Protein AF-A0A2G9ZQ16-F1 (afdb_monomer_lite)

Foldseek 3Di:
DDDPPDDDDDPPDDDDDDDDDDPPDADDQDCPDPNCSVAQQFAFPDDDDPPDDDDGDTDRAQAEDALVPDDHDPPQDPVSSVVNQVRSVVRVHHYDDDD

Radius of gyration: 20.49 Å; chains: 1; bounding box: 47×31×56 Å

Sequence (99 aa):
MVNDTGADFIVGDSFTIAVAAGSNKVVALDLTAVNGAQDAYGIMIAAYGDTGDVQGVAIVRDAQIEATYLTWPSGFTTDQKNAALAQLATQHIVQRYDA

Structure (mmCIF, N/CA/C/O backbone):
data_AF-A0A2G9ZQ16-F1
#
_entry.id   AF-A0A2G9ZQ16-F1
#
loop_
_atom_site.group_PDB
_atom_site.id
_atom_site.type_symbol
_atom_site.label_atom_id
_atom_site.label_alt_id
_atom_site.label_comp_id
_atom_site.label_asym_id
_atom_site.label_entity_id
_atom_site.label_seq_id
_atom_site.pdbx_PDB_ins_code
_atom_site.Cartn_x
_atom_site.Cartn_y
_atom_site.Cartn_z
_atom_site.occupancy
_atom_site.B_iso_or_equiv
_atom_site.auth_seq_id
_atom_site.auth_comp_id
_atom_site.auth_asym_id
_atom_site.auth_atom_id
_atom_site.pdbx_PDB_model_num
ATOM 1 N N . MET A 1 1 ? 8.963 20.369 -41.266 1.00 55.38 1 MET A N 1
ATOM 2 C CA . MET A 1 1 ? 9.222 18.921 -41.141 1.00 55.38 1 MET A CA 1
ATOM 3 C C . MET A 1 1 ? 10.349 18.790 -40.143 1.00 55.38 1 MET A C 1
ATOM 5 O O . MET A 1 1 ? 11.345 19.477 -40.322 1.00 55.38 1 MET A O 1
ATOM 9 N N . VAL A 1 2 ? 10.152 18.058 -39.049 1.00 65.81 2 VAL A N 1
ATOM 10 C CA . VAL A 1 2 ? 11.252 17.776 -38.115 1.00 65.81 2 VAL A CA 1
ATOM 11 C C . VAL A 1 2 ? 12.201 16.839 -38.859 1.00 65.81 2 VAL A C 1
ATOM 13 O O . VAL A 1 2 ? 11.736 15.846 -39.414 1.00 65.81 2 VAL A O 1
ATOM 16 N N . ASN A 1 3 ? 13.474 17.209 -38.991 1.00 61.44 3 ASN A N 1
ATOM 17 C CA . ASN A 1 3 ? 14.461 16.344 -39.621 1.00 61.44 3 ASN A CA 1
ATOM 18 C C . ASN A 1 3 ? 14.918 15.306 -38.592 1.00 61.44 3 ASN A C 1
ATOM 20 O O . ASN A 1 3 ? 15.390 15.658 -37.517 1.00 61.44 3 ASN A O 1
ATOM 24 N N . ASP A 1 4 ? 14.766 14.030 -38.919 1.00 79.06 4 ASP A N 1
ATOM 25 C CA . ASP A 1 4 ? 15.416 12.958 -38.178 1.00 79.06 4 ASP A CA 1
ATOM 26 C C . ASP A 1 4 ? 16.724 12.639 -38.902 1.00 79.06 4 ASP A C 1
ATOM 28 O O . ASP A 1 4 ? 16.736 12.012 -39.958 1.00 79.06 4 ASP A O 1
ATOM 32 N N . THR A 1 5 ? 17.818 13.237 -38.433 1.00 72.62 5 THR A N 1
ATOM 33 C CA . THR A 1 5 ? 19.157 13.065 -39.022 1.00 72.62 5 THR A CA 1
ATOM 34 C C . THR A 1 5 ? 20.001 12.054 -38.248 1.00 72.62 5 THR A C 1
ATOM 36 O O . THR A 1 5 ? 21.222 12.035 -38.409 1.00 72.62 5 THR A O 1
ATOM 39 N N . GLY A 1 6 ? 19.379 11.268 -37.367 1.00 75.00 6 GLY A N 1
ATOM 40 C CA . GLY A 1 6 ? 20.025 10.166 -36.663 1.00 75.00 6 GLY A CA 1
ATOM 41 C C . GLY A 1 6 ? 20.075 8.899 -37.512 1.00 75.00 6 GLY A C 1
ATOM 42 O O . GLY A 1 6 ? 19.356 8.761 -38.497 1.00 75.00 6 GLY A O 1
ATOM 43 N N . ALA A 1 7 ? 20.947 7.965 -37.136 1.00 74.62 7 ALA A N 1
ATOM 44 C CA . ALA A 1 7 ? 20.777 6.588 -37.577 1.00 74.62 7 ALA A CA 1
ATOM 45 C C . ALA A 1 7 ? 19.590 5.990 -36.806 1.00 74.62 7 ALA A C 1
ATOM 47 O O . ALA A 1 7 ? 19.609 5.996 -35.573 1.00 74.62 7 ALA A O 1
ATOM 48 N N . ASP A 1 8 ? 18.583 5.501 -37.529 1.00 82.50 8 ASP A N 1
ATOM 49 C CA . ASP A 1 8 ? 17.472 4.729 -36.963 1.00 82.50 8 ASP A CA 1
ATOM 50 C C . ASP A 1 8 ? 17.986 3.453 -36.277 1.00 82.50 8 ASP A C 1
ATOM 52 O O . ASP A 1 8 ? 19.114 3.020 -36.521 1.00 82.50 8 ASP A O 1
ATOM 56 N N . PHE A 1 9 ? 17.145 2.804 -35.464 1.00 84.31 9 PHE A N 1
ATOM 57 C CA . PHE A 1 9 ? 17.449 1.463 -34.956 1.00 84.31 9 PHE A CA 1
ATOM 58 C C . PHE A 1 9 ? 17.707 0.512 -36.130 1.00 84.31 9 PHE A C 1
ATOM 60 O O . PHE A 1 9 ? 16.818 0.263 -36.949 1.00 84.31 9 PHE A O 1
ATOM 67 N N . ILE A 1 10 ? 18.921 -0.026 -36.211 1.00 86.81 10 ILE A N 1
ATOM 68 C CA . ILE A 1 10 ? 19.322 -0.936 -37.282 1.00 86.81 10 ILE A CA 1
ATOM 69 C C . ILE A 1 10 ? 19.280 -2.389 -36.812 1.00 86.81 10 ILE A C 1
ATOM 71 O O . ILE A 1 10 ? 19.330 -2.711 -35.624 1.00 86.81 10 ILE A O 1
ATOM 75 N N . VAL A 1 11 ? 19.190 -3.307 -37.775 1.00 84.12 11 VAL A N 1
ATOM 76 C CA . VAL A 1 11 ? 19.253 -4.747 -37.500 1.00 84.12 11 VAL A CA 1
ATOM 77 C C . VAL A 1 11 ? 20.582 -5.073 -36.816 1.00 84.12 11 VAL A C 1
ATOM 79 O O . VAL A 1 11 ? 21.646 -4.855 -37.390 1.00 84.12 11 VAL A O 1
ATOM 82 N N . GLY A 1 12 ? 20.504 -5.633 -35.609 1.00 87.50 12 GLY A N 1
ATOM 83 C CA . GLY A 1 12 ? 21.668 -5.965 -34.784 1.00 87.50 12 GLY A CA 1
ATOM 84 C C . GLY A 1 12 ? 21.844 -5.068 -33.559 1.00 87.50 12 GLY A C 1
ATOM 85 O O . GLY A 1 12 ? 22.628 -5.425 -32.682 1.00 87.50 12 GLY A O 1
ATOM 86 N N . ASP A 1 13 ? 21.088 -3.972 -33.448 1.00 91.12 13 ASP A N 1
ATOM 87 C CA . ASP A 1 13 ? 21.066 -3.173 -32.226 1.00 91.12 13 ASP A CA 1
ATOM 88 C C . ASP A 1 13 ? 20.452 -3.967 -31.071 1.00 91.12 13 ASP A C 1
ATOM 90 O O . ASP A 1 13 ? 19.404 -4.608 -31.194 1.00 91.12 13 ASP A O 1
ATOM 94 N N . SER A 1 14 ? 21.106 -3.902 -29.914 1.00 89.75 14 SER A N 1
ATOM 95 C CA . SER A 1 14 ? 20.579 -4.454 -28.671 1.00 89.75 14 SER A CA 1
ATOM 96 C C . SER A 1 14 ? 20.725 -3.438 -27.552 1.00 89.75 14 SER A C 1
ATOM 98 O O . SER A 1 14 ? 21.789 -2.845 -27.372 1.00 89.75 14 SER A O 1
ATOM 100 N N . PHE A 1 15 ? 19.661 -3.275 -26.773 1.00 88.44 15 PHE A N 1
ATOM 101 C CA . PHE A 1 15 ? 19.665 -2.469 -25.561 1.00 88.44 15 PHE A CA 1
ATOM 102 C C . PHE A 1 15 ? 19.673 -3.405 -24.363 1.00 88.44 15 PHE A C 1
ATOM 104 O O . PHE A 1 15 ? 18.783 -4.240 -24.209 1.00 88.44 15 PHE A O 1
ATOM 111 N N . THR A 1 16 ? 20.681 -3.268 -23.504 1.00 91.69 16 THR A N 1
ATOM 112 C CA . THR A 1 16 ? 20.701 -3.972 -22.221 1.00 91.69 16 THR A CA 1
ATOM 113 C C . THR A 1 16 ? 20.145 -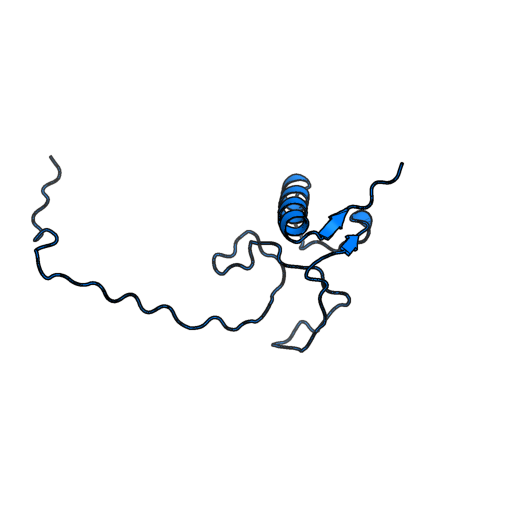3.046 -21.155 1.00 91.69 16 THR A C 1
ATOM 115 O O . THR A 1 16 ? 20.758 -2.031 -20.830 1.00 91.69 16 THR A O 1
ATOM 118 N N . ILE A 1 17 ? 18.987 -3.401 -20.606 1.00 90.00 17 ILE A N 1
ATOM 119 C CA . ILE A 1 17 ? 18.383 -2.688 -19.482 1.00 90.00 17 ILE A CA 1
ATOM 120 C C . ILE A 1 17 ? 18.681 -3.474 -18.210 1.00 90.00 17 ILE A C 1
ATOM 122 O O . ILE A 1 17 ? 18.182 -4.582 -18.018 1.00 90.00 17 ILE A O 1
ATOM 126 N N . ALA A 1 18 ? 19.517 -2.906 -17.344 1.00 91.31 18 ALA A N 1
ATOM 127 C CA . ALA A 1 18 ? 19.799 -3.491 -16.043 1.00 91.31 18 ALA A CA 1
ATOM 128 C C . ALA A 1 18 ? 18.644 -3.187 -15.080 1.00 91.31 18 ALA A C 1
ATOM 130 O O . ALA A 1 18 ? 18.405 -2.032 -14.732 1.00 91.31 18 ALA A O 1
ATOM 131 N N . VAL A 1 19 ? 17.950 -4.231 -14.625 1.00 87.06 19 VAL A N 1
ATOM 132 C CA . VAL A 1 19 ? 16.966 -4.135 -13.542 1.00 87.06 19 VAL A CA 1
ATOM 133 C C . VAL A 1 19 ? 17.644 -4.605 -12.262 1.00 87.06 19 VAL A C 1
ATOM 135 O O . VAL A 1 19 ? 17.914 -5.793 -12.090 1.00 87.06 19 VAL A O 1
ATOM 138 N N . ALA A 1 20 ? 17.976 -3.664 -11.381 1.00 86.94 20 ALA A N 1
ATOM 139 C CA . ALA A 1 20 ? 18.535 -4.000 -10.079 1.00 86.94 20 ALA A CA 1
ATOM 140 C C . ALA A 1 20 ? 17.492 -4.735 -9.222 1.00 86.94 20 ALA A C 1
ATOM 142 O O . ALA A 1 20 ? 16.294 -4.458 -9.307 1.00 86.94 20 ALA A O 1
ATOM 143 N N . ALA A 1 21 ? 17.951 -5.654 -8.371 1.00 85.25 21 ALA A N 1
ATOM 144 C CA . ALA A 1 21 ? 17.076 -6.283 -7.391 1.00 85.25 21 ALA A CA 1
ATOM 145 C C . ALA A 1 21 ? 16.511 -5.220 -6.434 1.00 85.25 21 ALA A C 1
ATOM 147 O O . ALA A 1 21 ? 17.250 -4.374 -5.924 1.00 85.25 21 ALA A O 1
ATOM 148 N N . GLY A 1 22 ? 15.201 -5.274 -6.190 1.00 83.06 22 GLY A N 1
ATOM 149 C CA . GLY A 1 22 ? 14.553 -4.424 -5.197 1.00 83.06 22 GLY A CA 1
ATOM 150 C C . GLY A 1 22 ? 15.061 -4.718 -3.784 1.00 83.06 22 GLY A C 1
ATOM 151 O O . GLY A 1 22 ? 15.545 -5.810 -3.487 1.00 83.06 22 GLY A O 1
ATOM 152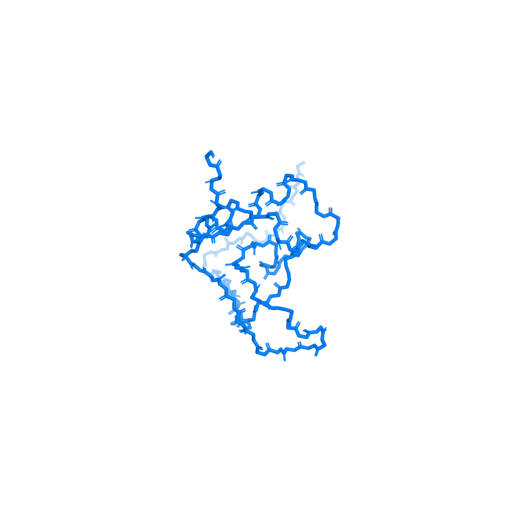 N N . SER A 1 23 ? 14.917 -3.747 -2.882 1.00 87.62 23 SER A N 1
ATOM 153 C CA . SER A 1 23 ? 15.343 -3.892 -1.484 1.00 87.62 23 SER A CA 1
ATOM 154 C C . SER A 1 23 ? 14.478 -4.870 -0.676 1.00 87.62 23 SER A C 1
ATOM 156 O O . SER A 1 23 ? 14.879 -5.256 0.418 1.00 87.62 23 SER A O 1
ATOM 158 N N . ASN A 1 24 ? 13.303 -5.258 -1.195 1.00 88.19 24 ASN A N 1
ATOM 159 C CA . ASN A 1 24 ? 12.248 -6.011 -0.496 1.00 88.19 24 ASN A CA 1
ATOM 160 C C . ASN A 1 24 ? 11.765 -5.348 0.807 1.00 88.19 24 ASN A C 1
ATOM 162 O O . ASN A 1 24 ? 11.165 -6.000 1.660 1.00 88.19 24 ASN A O 1
ATOM 166 N N . LYS A 1 25 ? 12.030 -4.051 0.967 1.00 91.06 25 LYS A N 1
ATOM 167 C CA . LYS A 1 25 ? 11.567 -3.258 2.102 1.00 91.06 25 LYS A CA 1
ATOM 168 C C . LYS A 1 25 ? 10.228 -2.624 1.766 1.00 91.06 25 LYS A C 1
ATOM 170 O O . LYS A 1 25 ? 9.983 -2.251 0.622 1.00 91.06 25 LYS A O 1
ATOM 175 N N . VAL A 1 26 ? 9.399 -2.465 2.787 1.00 92.25 26 VAL A N 1
ATOM 176 C CA . VAL A 1 26 ? 8.155 -1.699 2.712 1.00 92.25 26 VAL A CA 1
ATOM 177 C C . VAL A 1 26 ? 8.366 -0.344 3.372 1.00 92.25 26 VAL A C 1
ATOM 179 O O . VAL A 1 26 ? 9.121 -0.229 4.337 1.00 92.25 26 VAL A O 1
ATOM 182 N N . VAL A 1 27 ? 7.712 0.680 2.837 1.00 92.25 27 VAL A N 1
ATOM 183 C CA . VAL A 1 27 ? 7.758 2.052 3.353 1.00 92.25 27 VAL A CA 1
ATOM 184 C C . VAL A 1 27 ? 6.338 2.585 3.510 1.00 92.25 27 VAL A C 1
ATOM 186 O O . VAL A 1 27 ? 5.379 1.955 3.060 1.00 92.25 27 VAL A O 1
ATOM 189 N N . ALA A 1 28 ? 6.197 3.731 4.173 1.00 92.19 28 ALA A N 1
ATOM 190 C CA . ALA A 1 28 ? 4.913 4.411 4.267 1.00 92.19 28 ALA A CA 1
ATOM 191 C C . ALA A 1 28 ? 4.386 4.791 2.872 1.00 92.19 28 ALA A C 1
ATOM 193 O O . ALA A 1 28 ? 5.163 5.144 1.986 1.00 92.19 28 ALA A O 1
ATOM 194 N N . LEU A 1 29 ? 3.061 4.730 2.712 1.00 94.56 29 LEU A N 1
ATOM 195 C CA . LEU A 1 29 ? 2.370 5.106 1.480 1.00 94.56 29 LEU A CA 1
ATOM 196 C C . LEU A 1 29 ? 2.651 6.578 1.137 1.00 94.56 29 LEU A C 1
ATOM 198 O O . LEU A 1 29 ? 2.383 7.467 1.945 1.00 94.56 29 LEU A O 1
ATOM 202 N N . ASP A 1 30 ? 3.150 6.827 -0.069 1.00 94.62 30 ASP A N 1
ATOM 203 C CA . ASP A 1 30 ? 3.469 8.154 -0.598 1.00 94.62 30 ASP A CA 1
ATOM 204 C C . ASP A 1 30 ? 3.031 8.245 -2.062 1.00 94.62 30 ASP A C 1
ATOM 206 O O . ASP A 1 30 ? 3.674 7.704 -2.958 1.00 94.62 30 ASP A O 1
ATOM 210 N N . LEU A 1 31 ? 1.942 8.974 -2.314 1.00 94.81 31 LEU A N 1
ATOM 211 C CA . LEU A 1 31 ? 1.346 9.103 -3.650 1.00 94.81 31 LEU A CA 1
ATOM 212 C C . LEU A 1 31 ? 2.198 9.909 -4.637 1.00 94.81 31 LEU A C 1
ATOM 214 O O . LEU A 1 31 ? 1.876 9.947 -5.822 1.00 94.81 31 LEU A O 1
ATOM 218 N N . THR A 1 32 ? 3.242 10.588 -4.162 1.00 94.25 32 THR A N 1
ATOM 219 C CA . THR A 1 32 ? 4.180 11.333 -5.012 1.00 94.25 32 THR A CA 1
ATOM 220 C C . THR A 1 32 ? 5.414 10.517 -5.377 1.00 94.25 32 THR A C 1
ATOM 222 O O . THR A 1 32 ? 6.194 10.925 -6.241 1.00 94.25 32 THR A O 1
ATOM 225 N N . ALA A 1 33 ? 5.588 9.360 -4.741 1.00 93.81 33 ALA A N 1
ATOM 226 C CA . ALA A 1 33 ? 6.697 8.479 -5.018 1.00 93.81 33 ALA A CA 1
ATOM 227 C C . ALA A 1 33 ? 6.567 7.816 -6.398 1.00 93.81 33 ALA A C 1
ATOM 229 O O . ALA A 1 33 ? 5.487 7.662 -6.964 1.00 93.81 33 ALA A O 1
ATOM 230 N N . VAL A 1 34 ? 7.715 7.403 -6.932 1.00 92.06 34 VAL A N 1
ATOM 231 C CA . VAL A 1 34 ? 7.837 6.694 -8.220 1.00 92.06 34 VAL A CA 1
ATOM 232 C C . VAL A 1 34 ? 8.576 5.361 -8.064 1.00 92.06 34 VAL A C 1
ATOM 234 O O . VAL A 1 34 ? 9.100 4.802 -9.023 1.00 92.06 34 VAL A O 1
ATOM 237 N N . ASN A 1 35 ? 8.670 4.872 -6.827 1.00 88.69 35 ASN A N 1
ATOM 238 C CA . ASN A 1 35 ? 9.454 3.701 -6.429 1.00 88.69 35 ASN A CA 1
ATOM 239 C C . ASN A 1 35 ? 8.579 2.524 -5.955 1.00 88.69 35 ASN A C 1
ATOM 241 O O . ASN A 1 35 ? 9.109 1.564 -5.401 1.00 88.69 35 ASN A O 1
ATOM 245 N N . GLY A 1 36 ? 7.259 2.612 -6.146 1.00 90.88 36 GLY A N 1
ATOM 246 C CA . GLY A 1 36 ? 6.270 1.644 -5.666 1.00 90.88 36 GLY A CA 1
ATOM 247 C C . GLY A 1 36 ? 5.608 2.042 -4.344 1.00 90.88 36 GLY A C 1
ATOM 248 O O . GLY A 1 36 ? 4.574 1.482 -4.004 1.00 90.88 36 GLY A O 1
ATOM 249 N N . ALA A 1 37 ? 6.138 3.032 -3.615 1.00 93.69 37 ALA A N 1
ATOM 250 C CA . ALA A 1 37 ? 5.525 3.511 -2.374 1.00 93.69 37 ALA A CA 1
ATOM 251 C C . ALA A 1 37 ? 4.179 4.218 -2.590 1.00 93.69 37 ALA A C 1
ATOM 253 O O . ALA A 1 37 ? 3.462 4.433 -1.620 1.00 93.69 37 ALA A O 1
ATOM 254 N N . GLN A 1 38 ? 3.825 4.563 -3.830 1.00 95.00 38 GLN A N 1
ATOM 255 C CA . GLN A 1 38 ? 2.512 5.100 -4.186 1.00 95.00 38 GLN A CA 1
ATOM 256 C C . GLN A 1 38 ? 1.395 4.047 -4.181 1.00 95.00 38 GLN A C 1
ATOM 258 O O . GLN A 1 38 ? 0.221 4.413 -4.210 1.00 95.00 38 GLN A O 1
ATOM 263 N N . ASP A 1 39 ? 1.751 2.761 -4.125 1.00 95.06 39 ASP A N 1
ATOM 264 C CA . ASP A 1 39 ? 0.811 1.649 -4.173 1.00 95.06 39 ASP A CA 1
ATOM 265 C C . ASP A 1 39 ? 0.634 1.024 -2.784 1.00 95.06 39 ASP A C 1
ATOM 267 O O . ASP A 1 39 ? 1.590 0.610 -2.122 1.00 95.06 39 ASP A O 1
ATOM 271 N N . ALA A 1 40 ? -0.613 0.939 -2.318 1.00 95.31 40 ALA A N 1
ATOM 272 C CA . ALA A 1 40 ? -0.922 0.363 -1.018 1.00 95.31 40 ALA A CA 1
ATOM 273 C C . ALA A 1 40 ? -0.728 -1.164 -1.029 1.00 95.31 40 ALA A C 1
ATOM 275 O O . ALA A 1 40 ? -1.470 -1.898 -1.680 1.00 95.31 40 ALA A O 1
ATOM 276 N N . TYR A 1 41 ? 0.266 -1.637 -0.271 1.00 94.25 41 TYR A N 1
ATOM 277 C CA . TYR A 1 41 ? 0.651 -3.053 -0.215 1.00 94.25 41 TYR A CA 1
ATOM 278 C C . TYR A 1 41 ? 0.074 -3.816 0.990 1.00 94.25 41 TYR A C 1
ATOM 280 O O . TYR A 1 41 ? -0.243 -4.998 0.895 1.00 94.25 41 TYR A O 1
ATOM 288 N N . GLY A 1 42 ? -0.059 -3.160 2.143 1.00 94.44 42 GLY A N 1
ATOM 289 C CA . GLY A 1 42 ? -0.523 -3.794 3.375 1.00 94.44 42 GLY A CA 1
ATOM 290 C C . GLY A 1 42 ? -0.671 -2.800 4.520 1.00 94.44 42 GLY A C 1
ATOM 291 O O . GLY A 1 42 ? -0.438 -1.603 4.358 1.00 94.44 42 GLY A O 1
ATOM 292 N N . ILE A 1 43 ? -1.059 -3.303 5.690 1.00 94.69 43 ILE A N 1
ATOM 293 C CA . ILE A 1 43 ? -1.328 -2.499 6.888 1.00 94.69 43 ILE A CA 1
ATOM 294 C C . ILE A 1 43 ? -0.393 -2.947 8.009 1.00 94.69 43 ILE A C 1
ATOM 296 O O . ILE A 1 43 ? -0.396 -4.116 8.397 1.00 94.69 43 ILE A O 1
ATOM 300 N N . MET A 1 44 ? 0.403 -2.028 8.555 1.00 93.56 44 MET A N 1
ATOM 301 C CA . MET A 1 44 ? 1.238 -2.323 9.722 1.00 93.56 44 MET A CA 1
ATOM 302 C C . MET A 1 44 ? 0.376 -2.494 10.976 1.00 93.56 44 MET A C 1
ATOM 304 O O . MET A 1 44 ? -0.566 -1.735 11.192 1.00 93.56 44 MET A O 1
ATOM 308 N N . ILE A 1 45 ? 0.718 -3.464 11.827 1.00 92.50 45 ILE A N 1
ATOM 309 C CA . ILE A 1 45 ? -0.037 -3.727 13.069 1.00 92.50 45 ILE A CA 1
ATOM 310 C C . ILE A 1 45 ? 0.371 -2.817 14.236 1.00 92.50 45 ILE A C 1
ATOM 312 O O . ILE A 1 45 ? -0.287 -2.800 15.273 1.00 92.50 45 ILE A O 1
ATOM 316 N N . ALA A 1 46 ? 1.483 -2.100 14.087 1.00 90.06 46 ALA A N 1
ATOM 317 C CA . ALA A 1 46 ? 2.039 -1.192 15.076 1.00 90.06 46 ALA A CA 1
ATOM 318 C C . ALA A 1 46 ? 2.893 -0.127 14.380 1.00 90.06 46 ALA A C 1
ATOM 320 O O . ALA A 1 46 ? 3.277 -0.282 13.219 1.00 90.06 46 ALA A O 1
ATOM 321 N N . ALA A 1 47 ? 3.223 0.938 15.109 1.00 86.81 47 ALA A N 1
ATOM 322 C CA . ALA A 1 47 ? 4.270 1.853 14.687 1.00 86.81 47 ALA A CA 1
ATOM 323 C C . ALA A 1 47 ? 5.626 1.153 14.838 1.00 86.81 47 ALA A C 1
ATOM 325 O O . ALA A 1 47 ? 6.019 0.768 15.940 1.00 86.81 47 ALA A O 1
ATOM 326 N N . TYR A 1 48 ? 6.332 0.994 13.727 1.00 85.06 48 TYR A N 1
ATOM 327 C CA . TYR A 1 48 ? 7.737 0.610 13.723 1.00 85.06 48 TYR A CA 1
ATOM 328 C C . TYR A 1 48 ? 8.563 1.872 13.468 1.00 85.06 48 TYR A C 1
ATOM 330 O O . TYR A 1 48 ? 8.069 2.797 12.826 1.00 85.06 48 TYR A O 1
ATOM 338 N N . GLY A 1 49 ? 9.753 1.942 14.072 1.00 75.56 49 GLY A N 1
ATOM 339 C CA . GLY A 1 49 ? 10.555 3.165 14.193 1.00 75.56 49 GLY A CA 1
ATOM 340 C C . GLY A 1 49 ? 10.730 3.972 12.900 1.00 75.56 49 GLY A C 1
ATOM 341 O O . GLY A 1 49 ? 10.659 3.451 11.793 1.00 75.56 49 GLY A O 1
ATOM 342 N N . ASP A 1 50 ? 10.986 5.263 13.075 1.00 73.00 50 ASP A N 1
ATOM 343 C CA . ASP A 1 50 ? 11.098 6.290 12.032 1.00 73.00 50 ASP A CA 1
ATOM 344 C C . ASP A 1 50 ? 12.539 6.535 11.547 1.00 73.00 50 ASP A C 1
ATOM 346 O O . ASP A 1 50 ? 12.771 7.288 10.601 1.00 73.00 50 ASP A O 1
ATOM 350 N N . THR A 1 51 ? 13.520 5.904 12.193 1.00 81.19 51 THR A N 1
ATOM 351 C CA . THR A 1 51 ? 14.949 6.140 11.975 1.00 81.19 51 THR A CA 1
ATOM 352 C C . THR A 1 51 ? 15.638 4.890 11.436 1.00 81.19 51 THR A C 1
ATOM 354 O O . THR A 1 51 ? 16.248 4.108 12.160 1.00 81.19 51 THR A O 1
ATOM 357 N N . GLY A 1 52 ? 15.569 4.734 10.114 1.00 85.38 52 GLY A N 1
ATOM 358 C CA . GLY A 1 52 ? 16.234 3.656 9.383 1.00 85.38 52 GLY A CA 1
ATOM 359 C C . GLY A 1 52 ? 15.403 2.379 9.261 1.00 85.38 52 GLY A C 1
ATOM 360 O O . GLY A 1 52 ? 14.210 2.351 9.553 1.00 85.38 52 GLY A O 1
ATOM 361 N N . ASP A 1 53 ? 16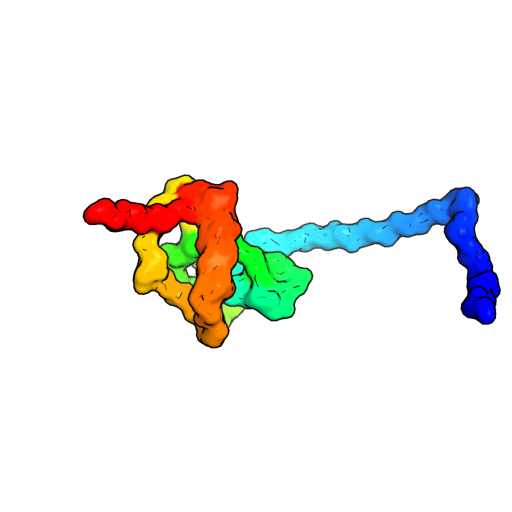.042 1.318 8.768 1.00 91.19 53 ASP A N 1
ATOM 362 C CA . ASP A 1 53 ? 15.361 0.052 8.509 1.00 91.19 53 ASP A CA 1
ATOM 363 C C . ASP A 1 53 ? 15.148 -0.734 9.801 1.00 91.19 53 ASP A C 1
ATOM 365 O O . ASP A 1 53 ? 16.100 -1.066 10.512 1.00 91.19 53 ASP A O 1
ATOM 369 N N . VAL A 1 54 ? 13.899 -1.105 10.063 1.00 91.50 54 VAL A N 1
ATOM 370 C CA . VAL A 1 54 ? 13.517 -1.914 11.221 1.00 91.50 54 VAL A CA 1
ATOM 371 C C . VAL A 1 54 ? 12.677 -3.108 10.791 1.00 91.50 54 VAL A C 1
ATOM 373 O O . VAL A 1 54 ? 11.969 -3.072 9.785 1.00 91.50 54 VAL A O 1
ATOM 376 N N . GLN A 1 55 ? 12.749 -4.190 11.565 1.00 91.44 55 GLN A N 1
ATOM 377 C CA . GLN A 1 55 ? 11.853 -5.325 11.374 1.00 91.44 55 GLN A CA 1
ATOM 378 C C . GLN A 1 55 ? 10.469 -4.988 11.927 1.00 91.44 55 GLN A C 1
ATOM 380 O O . GLN A 1 55 ? 10.342 -4.520 13.059 1.00 91.44 55 GLN A O 1
ATOM 385 N N . GLY A 1 56 ? 9.438 -5.265 11.133 1.00 90.69 56 GLY A N 1
ATOM 386 C CA . GLY A 1 56 ? 8.053 -5.062 11.525 1.00 90.69 56 GLY A CA 1
ATOM 387 C C . GLY A 1 56 ? 7.116 -6.107 10.943 1.00 90.69 56 GLY A C 1
ATOM 388 O O . GLY A 1 56 ? 7.504 -6.920 10.104 1.00 90.69 56 GLY A O 1
ATOM 389 N N . VAL A 1 57 ? 5.876 -6.090 11.421 1.00 93.62 57 VAL A N 1
ATOM 390 C CA . VAL A 1 57 ? 4.815 -7.000 10.997 1.00 93.62 57 VAL A CA 1
ATOM 391 C C . VAL A 1 57 ? 3.719 -6.189 10.320 1.00 93.62 57 VAL A C 1
ATOM 393 O O . VAL A 1 57 ? 3.252 -5.170 10.835 1.00 93.62 57 VAL A O 1
ATOM 396 N N . ALA A 1 58 ? 3.301 -6.668 9.155 1.00 94.06 58 ALA A N 1
ATOM 397 C CA . ALA A 1 58 ? 2.190 -6.112 8.409 1.00 94.06 58 ALA A CA 1
ATOM 398 C C . ALA A 1 58 ? 1.213 -7.220 8.019 1.00 94.06 58 ALA A C 1
ATOM 400 O O . ALA A 1 58 ? 1.602 -8.354 7.733 1.00 94.06 58 ALA A O 1
ATOM 401 N N . ILE A 1 59 ? -0.062 -6.861 7.991 1.00 95.56 59 ILE A N 1
ATOM 402 C CA . ILE A 1 59 ? -1.116 -7.633 7.352 1.00 95.56 59 ILE A CA 1
ATOM 403 C C . ILE A 1 59 ? -1.040 -7.316 5.861 1.00 95.56 59 ILE A C 1
ATOM 405 O O . ILE A 1 59 ? -1.228 -6.169 5.460 1.00 95.56 59 ILE A O 1
ATOM 409 N N . VAL A 1 60 ? -0.733 -8.328 5.053 1.00 95.50 60 VAL A N 1
ATOM 410 C CA . VAL A 1 60 ? -0.491 -8.171 3.605 1.00 95.50 60 VAL A CA 1
ATOM 411 C C . VAL A 1 60 ? -1.505 -8.915 2.738 1.00 95.50 60 VAL A C 1
ATOM 413 O O . VAL A 1 60 ? -1.462 -8.792 1.522 1.00 95.50 60 VAL A O 1
ATOM 416 N N . ARG A 1 61 ? -2.406 -9.698 3.346 1.00 94.31 61 ARG A N 1
ATOM 417 C CA . ARG A 1 61 ? -3.480 -10.423 2.656 1.00 94.31 61 ARG A CA 1
ATOM 418 C C . ARG A 1 61 ? -4.547 -10.930 3.617 1.00 94.31 61 ARG A C 1
ATOM 420 O O . ARG A 1 61 ? -4.270 -11.053 4.810 1.00 94.31 61 ARG A O 1
ATOM 427 N N . ASP A 1 62 ? -5.705 -11.278 3.059 1.00 94.38 62 ASP A N 1
ATOM 428 C CA . ASP A 1 62 ? -6.788 -12.042 3.699 1.00 94.38 62 ASP A CA 1
ATOM 429 C C . ASP A 1 62 ? -7.183 -11.506 5.086 1.00 94.38 62 ASP A C 1
ATOM 431 O O . ASP A 1 62 ? -7.061 -12.187 6.107 1.00 94.38 62 ASP A O 1
ATOM 435 N N . ALA A 1 63 ? -7.651 -10.260 5.131 1.00 94.12 63 ALA A N 1
ATOM 436 C CA . ALA A 1 63 ? -8.035 -9.615 6.379 1.00 94.12 63 ALA A CA 1
ATOM 437 C C . ALA A 1 63 ? -9.266 -8.732 6.216 1.00 94.1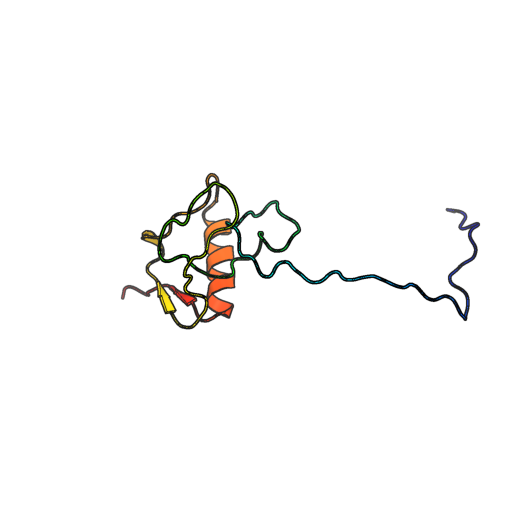2 63 ALA A C 1
ATOM 439 O O . ALA A 1 63 ? -9.496 -8.137 5.167 1.00 94.12 63 ALA A O 1
ATOM 440 N N . GLN A 1 64 ? -10.024 -8.599 7.300 1.00 93.81 64 GLN A N 1
ATOM 441 C CA . GLN A 1 64 ? -11.091 -7.618 7.407 1.00 93.81 64 GLN A CA 1
ATOM 442 C C . GLN A 1 64 ? -10.645 -6.503 8.350 1.00 93.81 64 GLN A C 1
ATOM 444 O O . GLN A 1 64 ? -10.220 -6.777 9.473 1.00 93.81 64 GLN A O 1
ATOM 449 N N . ILE A 1 65 ? -10.733 -5.256 7.894 1.00 93.19 65 ILE A N 1
ATOM 450 C CA . ILE A 1 65 ? -10.285 -4.082 8.649 1.00 93.19 65 ILE A CA 1
ATOM 451 C C . ILE A 1 65 ? -11.404 -3.064 8.806 1.00 93.19 65 ILE A C 1
ATOM 453 O O . ILE A 1 65 ? -12.276 -2.924 7.953 1.00 93.19 65 ILE A O 1
ATOM 457 N N . GLU A 1 66 ? -11.365 -2.325 9.905 1.00 92.31 66 GLU A N 1
ATOM 458 C CA . GLU A 1 66 ? -12.245 -1.188 10.141 1.00 92.31 66 GLU A CA 1
ATOM 459 C C . GLU A 1 66 ? -11.486 0.088 9.750 1.00 92.31 66 GLU A C 1
ATOM 461 O O . GLU A 1 66 ? -10.526 0.492 10.409 1.00 92.31 66 GLU A O 1
ATOM 466 N N . ALA A 1 67 ? -11.867 0.686 8.618 1.00 89.94 67 ALA A N 1
ATOM 467 C CA . ALA A 1 67 ? -11.084 1.740 7.970 1.00 89.94 67 ALA A CA 1
ATOM 468 C C . ALA A 1 67 ? -11.016 3.037 8.785 1.00 89.94 67 ALA A C 1
ATOM 470 O O . ALA A 1 67 ? -10.101 3.839 8.592 1.00 89.94 67 ALA A O 1
ATOM 471 N N . THR A 1 68 ? -11.955 3.226 9.713 1.00 89.94 68 THR A N 1
ATOM 472 C CA . THR A 1 68 ? -11.978 4.366 10.635 1.00 89.94 68 THR A CA 1
ATOM 473 C C . THR A 1 68 ? -10.818 4.358 11.636 1.00 89.94 68 THR A C 1
ATOM 475 O O . THR A 1 68 ? -10.443 5.424 12.121 1.00 89.94 68 THR A O 1
ATOM 478 N N . TYR A 1 69 ? -10.193 3.201 11.894 1.00 90.38 69 TYR A N 1
ATOM 479 C CA . TYR A 1 69 ? -9.008 3.085 12.756 1.00 90.38 69 TYR A CA 1
ATOM 480 C C . TYR A 1 69 ? -7.675 3.203 12.006 1.00 90.38 69 TYR A C 1
ATOM 482 O O . TYR A 1 69 ? -6.617 3.149 12.633 1.00 90.38 69 TYR A O 1
ATOM 490 N N . LEU A 1 70 ? -7.690 3.361 10.678 1.00 91.88 70 LEU A N 1
ATOM 491 C CA . LEU A 1 70 ? -6.459 3.520 9.910 1.00 91.88 70 LEU A CA 1
ATOM 492 C C .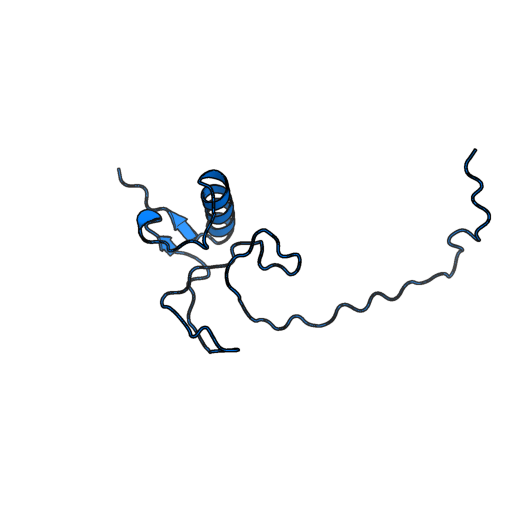 LEU A 1 70 ? -5.872 4.922 10.074 1.00 91.88 70 LEU A C 1
ATOM 494 O O . LEU A 1 70 ? -6.526 5.935 9.811 1.00 91.88 70 LEU A O 1
ATOM 498 N N . THR A 1 71 ? -4.588 4.966 10.415 1.00 93.00 71 THR A N 1
ATOM 499 C CA . THR A 1 71 ? -3.788 6.188 10.349 1.00 93.00 71 THR A CA 1
ATOM 500 C C . THR A 1 71 ? -3.306 6.399 8.920 1.00 93.00 71 THR A C 1
ATOM 502 O O . THR A 1 71 ? -2.614 5.552 8.359 1.00 93.00 71 THR A O 1
ATOM 505 N N . TRP A 1 72 ? -3.652 7.546 8.341 1.00 92.56 72 TRP A N 1
ATOM 506 C CA . TRP A 1 72 ? -3.251 7.927 6.987 1.00 92.56 72 TRP A CA 1
ATOM 507 C C . TRP A 1 72 ? -2.105 8.941 7.014 1.00 92.56 72 TRP A C 1
ATOM 509 O O . TRP A 1 72 ? -2.067 9.768 7.932 1.00 92.56 72 TRP A O 1
ATOM 519 N N . PRO A 1 73 ? -1.215 8.942 6.003 1.00 90.06 73 PRO A N 1
ATOM 520 C CA . PRO A 1 73 ? -0.264 10.031 5.825 1.00 90.06 73 PRO A CA 1
ATOM 521 C C . PRO A 1 73 ? -0.987 11.381 5.710 1.00 90.06 73 PRO A C 1
ATOM 523 O O . PRO A 1 73 ? -2.141 11.470 5.269 1.00 90.06 73 PRO A O 1
ATOM 526 N N . SER A 1 74 ? -0.318 12.447 6.146 1.00 91.31 74 SER A N 1
ATOM 527 C CA . SER A 1 74 ? -0.908 13.784 6.166 1.00 91.31 74 SER A CA 1
ATOM 528 C C . SER A 1 74 ? -1.290 14.250 4.757 1.00 91.31 74 SER A C 1
ATOM 530 O O . SER A 1 74 ? -0.612 13.965 3.774 1.00 91.31 74 SER A O 1
ATOM 532 N N . GLY A 1 75 ? -2.409 14.969 4.651 1.00 92.00 75 GLY A N 1
ATOM 533 C CA . GLY A 1 75 ? -2.870 15.539 3.380 1.00 92.00 75 GLY A CA 1
ATOM 534 C C . GLY A 1 75 ? -3.639 14.587 2.457 1.00 92.00 75 GLY A C 1
ATOM 535 O O . GLY A 1 75 ? -4.113 15.041 1.420 1.00 92.00 75 GLY A O 1
ATOM 536 N N . PHE A 1 76 ? -3.831 13.314 2.828 1.00 95.19 76 PHE A N 1
ATOM 537 C CA . PHE A 1 76 ? -4.621 12.377 2.022 1.00 95.19 76 PHE A CA 1
ATOM 538 C C . PHE A 1 76 ? -6.104 12.768 1.972 1.00 95.19 76 PHE A C 1
ATOM 540 O O . PHE A 1 76 ? -6.780 12.838 3.007 1.00 95.19 76 PHE A O 1
ATOM 547 N N . THR A 1 77 ? -6.625 12.963 0.761 1.00 96.31 77 THR A N 1
ATOM 548 C CA . THR A 1 77 ? -8.048 13.209 0.496 1.00 96.31 77 THR A CA 1
ATOM 549 C C . THR A 1 77 ? -8.875 11.931 0.642 1.00 96.31 77 THR A C 1
ATOM 551 O O . THR A 1 77 ? -8.346 10.820 0.634 1.00 96.31 77 THR A O 1
ATOM 554 N N . THR A 1 78 ? -10.199 12.065 0.752 1.00 95.06 78 THR A N 1
ATOM 555 C CA . THR A 1 78 ? -11.115 10.911 0.786 1.00 95.06 78 THR A CA 1
ATOM 556 C C . THR A 1 78 ? -10.944 10.007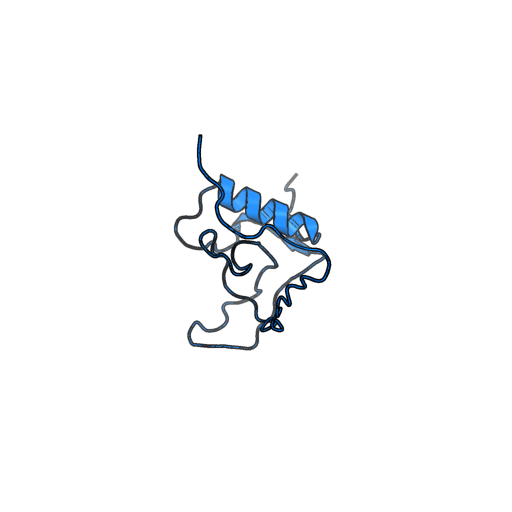 -0.432 1.00 95.06 78 THR A C 1
ATOM 558 O O . THR A 1 78 ? -10.838 8.793 -0.279 1.00 95.06 78 THR A O 1
ATOM 561 N N . ASP A 1 79 ? -10.835 10.588 -1.626 1.00 96.69 79 ASP A N 1
ATOM 562 C CA . ASP A 1 79 ? -10.691 9.820 -2.866 1.00 96.69 79 ASP A CA 1
ATOM 563 C C . ASP A 1 79 ? -9.366 9.054 -2.911 1.00 96.69 79 ASP A C 1
ATOM 565 O O . ASP A 1 79 ? -9.327 7.901 -3.329 1.00 96.69 79 ASP A O 1
ATOM 569 N N . GLN A 1 80 ? -8.289 9.657 -2.402 1.00 96.69 80 GLN A N 1
ATOM 570 C CA . GLN A 1 80 ? -6.983 9.008 -2.289 1.00 96.69 80 GLN A CA 1
ATOM 571 C C . GLN A 1 80 ? -7.005 7.833 -1.305 1.00 96.69 80 GLN A C 1
ATOM 573 O O . GLN A 1 80 ? -6.454 6.772 -1.593 1.00 96.69 80 GLN A O 1
ATOM 578 N N . LYS A 1 81 ? -7.690 7.987 -0.166 1.00 95.50 81 LYS A N 1
ATOM 579 C CA . LYS A 1 81 ? -7.891 6.890 0.792 1.00 95.50 81 LYS A CA 1
ATOM 580 C C . LYS A 1 81 ? -8.698 5.758 0.164 1.00 95.50 81 LYS A C 1
ATOM 582 O O . LYS A 1 81 ? -8.309 4.600 0.276 1.00 95.50 81 LYS A O 1
ATOM 587 N N . ASN A 1 82 ? -9.782 6.088 -0.537 1.00 95.38 82 ASN A N 1
ATOM 588 C CA . ASN A 1 82 ? -10.622 5.107 -1.223 1.00 95.38 82 ASN A CA 1
ATOM 589 C C . ASN A 1 82 ? -9.850 4.353 -2.314 1.00 95.38 82 ASN A C 1
ATOM 591 O O . ASN A 1 82 ? -9.999 3.140 -2.434 1.00 95.38 82 ASN A O 1
ATOM 595 N N . ALA A 1 83 ? -8.987 5.039 -3.067 1.00 96.12 83 ALA A N 1
ATOM 596 C CA . ALA A 1 83 ? -8.118 4.404 -4.054 1.00 96.12 83 ALA A CA 1
ATOM 597 C C . ALA A 1 83 ? -7.133 3.417 -3.403 1.00 96.12 83 ALA A C 1
ATOM 599 O O . ALA A 1 83 ? -7.018 2.279 -3.854 1.00 96.12 83 ALA A O 1
ATOM 600 N N . ALA A 1 84 ? -6.488 3.806 -2.299 1.00 96.19 84 ALA A N 1
ATOM 601 C CA . ALA A 1 84 ? -5.601 2.917 -1.548 1.00 96.19 84 ALA A CA 1
ATOM 602 C C . ALA A 1 84 ? -6.348 1.700 -0.969 1.00 96.19 84 ALA A C 1
ATOM 604 O O . ALA A 1 84 ? -5.859 0.576 -1.022 1.00 96.19 84 ALA A O 1
ATOM 605 N N . LEU A 1 85 ? -7.570 1.891 -0.468 1.00 95.50 85 LEU A N 1
ATOM 606 C CA . LEU A 1 85 ? -8.421 0.797 0.008 1.00 95.50 85 LEU A CA 1
ATOM 607 C C . LEU A 1 85 ? -8.828 -0.155 -1.127 1.00 95.50 85 LEU A C 1
ATOM 609 O O . LEU A 1 85 ? -8.862 -1.366 -0.923 1.00 95.50 85 LEU A O 1
ATOM 613 N N . ALA A 1 86 ? -9.082 0.367 -2.329 1.00 95.56 86 ALA A N 1
ATOM 614 C CA . ALA A 1 86 ? -9.342 -0.454 -3.508 1.00 95.56 86 ALA A CA 1
ATOM 615 C C . ALA A 1 86 ? -8.113 -1.286 -3.907 1.00 95.56 86 ALA A C 1
ATOM 617 O O . ALA A 1 86 ? -8.259 -2.456 -4.257 1.00 95.56 86 ALA A O 1
ATOM 618 N N . GLN A 1 87 ? -6.904 -0.725 -3.797 1.00 96.25 87 GLN A N 1
ATOM 619 C CA . GLN A 1 87 ? -5.660 -1.476 -3.993 1.00 96.25 87 GLN A CA 1
ATOM 620 C C . GLN A 1 87 ? -5.513 -2.595 -2.951 1.00 96.25 87 GLN A C 1
ATOM 622 O O . GLN A 1 87 ? -5.269 -3.741 -3.323 1.00 96.25 87 GLN A O 1
ATOM 627 N N . LEU A 1 88 ? -5.754 -2.312 -1.668 1.00 95.25 88 LEU A N 1
ATOM 628 C CA . LEU A 1 88 ? -5.722 -3.320 -0.599 1.00 95.25 88 LEU A CA 1
ATOM 629 C C . LEU A 1 88 ? -6.759 -4.440 -0.807 1.00 95.25 88 LEU A C 1
ATOM 631 O O . LEU A 1 88 ? -6.466 -5.612 -0.560 1.00 95.25 88 LEU A O 1
ATOM 635 N N . ALA A 1 89 ? -7.938 -4.117 -1.345 1.00 94.75 89 ALA A N 1
ATOM 636 C CA . ALA A 1 89 ? -8.963 -5.108 -1.666 1.00 94.75 89 ALA A CA 1
ATOM 637 C C . ALA A 1 89 ? -8.499 -6.120 -2.732 1.00 94.75 89 ALA A C 1
ATOM 639 O O . ALA A 1 89 ? -8.918 -7.278 -2.689 1.00 94.75 89 ALA A O 1
ATOM 640 N N . THR A 1 90 ? -7.578 -5.740 -3.631 1.00 95.25 90 THR A N 1
ATOM 641 C CA . THR A 1 90 ? -6.958 -6.686 -4.586 1.00 95.25 90 THR A CA 1
ATOM 642 C C . THR A 1 90 ? -6.116 -7.767 -3.902 1.00 95.25 90 THR A C 1
ATOM 644 O O . THR A 1 90 ? -5.921 -8.836 -4.471 1.00 95.25 90 THR A O 1
ATOM 647 N N . GLN A 1 91 ? -5.672 -7.516 -2.665 1.00 93.75 91 GLN A N 1
ATOM 648 C CA . GLN A 1 91 ? -4.960 -8.464 -1.800 1.00 93.75 91 GLN A CA 1
ATOM 649 C C . GLN A 1 91 ? -5.899 -9.157 -0.795 1.00 93.75 91 GLN A C 1
ATOM 651 O O . GLN A 1 91 ? -5.447 -9.772 0.169 1.00 93.75 91 GLN A O 1
ATOM 656 N N . HIS A 1 92 ? -7.218 -9.029 -0.978 1.00 94.06 92 HIS A N 1
ATOM 657 C CA . HIS A 1 92 ? -8.249 -9.513 -0.052 1.00 94.06 92 HIS A CA 1
ATOM 658 C C . HIS A 1 92 ? -8.177 -8.889 1.351 1.00 94.06 92 HIS A C 1
ATOM 660 O O . HIS A 1 92 ? -8.632 -9.479 2.333 1.00 94.06 92 HIS A O 1
ATOM 666 N N . ILE A 1 93 ? -7.623 -7.681 1.458 1.00 95.75 93 ILE A N 1
ATOM 667 C CA . ILE A 1 93 ? -7.761 -6.851 2.652 1.00 95.75 93 ILE A CA 1
ATOM 668 C C . ILE A 1 93 ? -8.997 -5.977 2.439 1.00 95.75 93 ILE A C 1
ATOM 670 O O . ILE A 1 93 ? -8.952 -4.973 1.730 1.00 95.75 93 ILE A O 1
ATOM 674 N N . VAL A 1 94 ? -10.121 -6.393 3.013 1.00 94.44 94 VAL A N 1
ATOM 675 C CA . VAL A 1 94 ? -11.436 -5.788 2.779 1.00 94.44 94 VAL A CA 1
ATOM 676 C C . VAL A 1 94 ? -11.903 -4.975 3.977 1.00 94.44 94 VAL A C 1
ATOM 678 O O . VAL A 1 94 ? -11.592 -5.276 5.130 1.00 94.44 94 VAL A O 1
ATOM 681 N N . GLN A 1 95 ? -12.677 -3.928 3.713 1.00 90.88 95 GLN A N 1
ATOM 682 C CA . GLN A 1 95 ? -13.314 -3.164 4.778 1.00 90.88 95 GLN A CA 1
ATOM 683 C C . GLN A 1 95 ? -14.447 -3.970 5.415 1.00 90.88 95 GLN A C 1
ATOM 685 O O . GLN A 1 95 ? -15.167 -4.704 4.734 1.00 90.88 95 GLN A O 1
ATOM 690 N N . ARG A 1 96 ? -14.634 -3.807 6.725 1.00 83.69 96 ARG A N 1
ATOM 691 C CA . ARG A 1 96 ? -15.838 -4.269 7.405 1.00 83.69 96 ARG A CA 1
ATOM 692 C C . ARG A 1 96 ? -17.050 -3.526 6.844 1.00 83.69 96 ARG A C 1
ATOM 694 O O . ARG A 1 96 ? -17.083 -2.301 6.850 1.00 83.69 96 ARG A O 1
ATOM 701 N N . TYR A 1 97 ? -18.048 -4.285 6.406 1.00 68.31 97 TYR A N 1
ATOM 702 C CA . TYR A 1 97 ? -19.395 -3.766 6.209 1.00 68.31 97 TYR A CA 1
ATOM 703 C C . TYR A 1 97 ? -20.122 -3.826 7.551 1.00 68.31 97 TYR A C 1
ATOM 705 O O . TYR A 1 97 ? -20.413 -4.916 8.044 1.00 68.31 97 TYR A O 1
ATOM 713 N N . ASP A 1 98 ? -20.384 -2.668 8.149 1.00 57.59 98 ASP A N 1
ATOM 714 C CA . ASP A 1 98 ? -21.379 -2.560 9.213 1.00 57.59 98 ASP A CA 1
ATOM 715 C C . ASP A 1 98 ? -22.764 -2.569 8.559 1.00 57.59 98 ASP A C 1
ATOM 717 O O . ASP A 1 98 ? -23.061 -1.716 7.722 1.00 57.59 98 ASP A O 1
ATOM 721 N N . ALA A 1 99 ? -23.557 -3.595 8.874 1.00 45.78 99 ALA A N 1
ATOM 722 C CA . ALA A 1 99 ? -24.944 -3.743 8.435 1.00 45.78 99 ALA A CA 1
ATOM 723 C C . ALA A 1 99 ? -25.902 -2.941 9.324 1.00 45.78 99 ALA A C 1
ATOM 725 O O . ALA A 1 99 ? -25.650 -2.879 10.551 1.00 45.78 99 ALA A O 1
#

Secondary structure (DSSP, 8-state):
-----SPPPPTT-------PPP--------TT-SSSTTS---EESSPPPSSS-----EE-SSEEE-GGGPPPPTT--HHHHHHHHHHHHTTTEEE----

pLDDT: mean 88.82, std 9.44, range [45.78, 96.69]